Protein AF-A0A060BWS7-F1 (afdb_monomer_lite)

Foldseek 3Di:
DDDDPPDPPVVVVVVVVVVVLQVQLVVLQVVLCVVQNDDPSGDLQAACSLVNLLSLLLSDDVSLVVSLVVLVVHDPVRPPPVDDSVRSNVSSVCNPPD

Organism: NCBI:txid1017339

Sequence (98 aa):
ARRQAGDSGVARRAYRRSLVWAGSAQRIRANVAEAVGSGASADFAQAFGDYALMYLALAGEEDRARAWEEALALPDDVLDDGLTRTYLLAWIAAAGST

Radius of gyration: 18.25 Å; chains: 1; bounding box: 57×26×49 Å

Structure (mmCIF, N/CA/C/O backbone):
data_AF-A0A060BWS7-F1
#
_entry.id   AF-A0A060BWS7-F1
#
loop_
_atom_site.group_PDB
_atom_site.id
_atom_site.type_symbol
_atom_site.label_atom_id
_atom_site.label_alt_id
_atom_site.label_comp_id
_atom_site.label_asym_id
_atom_site.label_entity_id
_atom_site.label_seq_id
_atom_site.pdbx_PDB_ins_code
_atom_site.Cartn_x
_atom_site.Cartn_y
_atom_site.Cartn_z
_atom_site.occupancy
_atom_site.B_iso_or_equiv
_atom_site.auth_seq_id
_atom_site.auth_comp_id
_atom_site.auth_asym_id
_atom_site.auth_atom_id
_atom_site.pdbx_PDB_model_num
ATOM 1 N N . ALA A 1 1 ? -42.585 4.045 37.886 1.00 41.62 1 ALA A N 1
ATOM 2 C CA . AL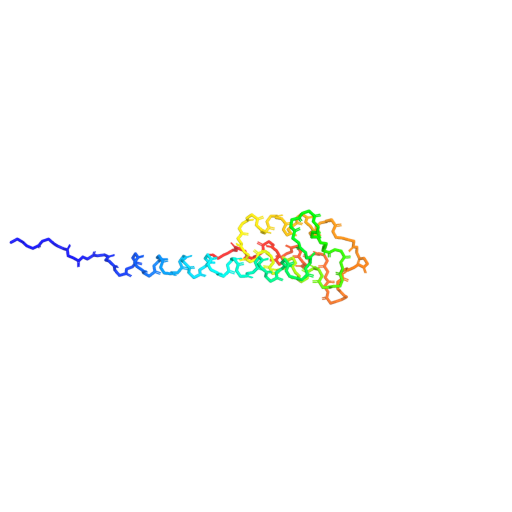A A 1 1 ? -42.251 3.497 36.557 1.00 41.62 1 ALA A CA 1
ATOM 3 C C . ALA A 1 1 ? -40.895 4.044 36.105 1.00 41.62 1 ALA A C 1
ATOM 5 O O . ALA A 1 1 ? -40.814 5.212 35.756 1.00 41.62 1 ALA A O 1
ATOM 6 N N . ARG A 1 2 ? -39.815 3.254 36.177 1.00 42.34 2 ARG A N 1
ATOM 7 C CA . ARG A 1 2 ? -38.511 3.603 35.580 1.00 42.34 2 ARG A CA 1
ATOM 8 C C . ARG A 1 2 ? -38.225 2.581 34.483 1.00 42.34 2 ARG A C 1
ATOM 10 O O . ARG A 1 2 ? -38.033 1.411 34.796 1.00 42.34 2 ARG A O 1
ATOM 17 N N . ARG A 1 3 ? -38.257 3.002 33.215 1.00 47.06 3 ARG A N 1
ATOM 18 C CA . ARG A 1 3 ? -37.772 2.189 32.093 1.00 47.06 3 ARG A CA 1
ATOM 19 C C . ARG A 1 3 ? -36.266 2.421 31.926 1.00 47.06 3 ARG A C 1
ATOM 21 O O . ARG A 1 3 ? -35.812 3.557 31.884 1.00 47.06 3 ARG A O 1
ATOM 28 N N . GLN A 1 4 ? -35.554 1.298 31.921 1.00 46.03 4 GLN A N 1
ATOM 29 C CA . GLN A 1 4 ? -34.210 0.988 31.424 1.00 46.03 4 GLN A CA 1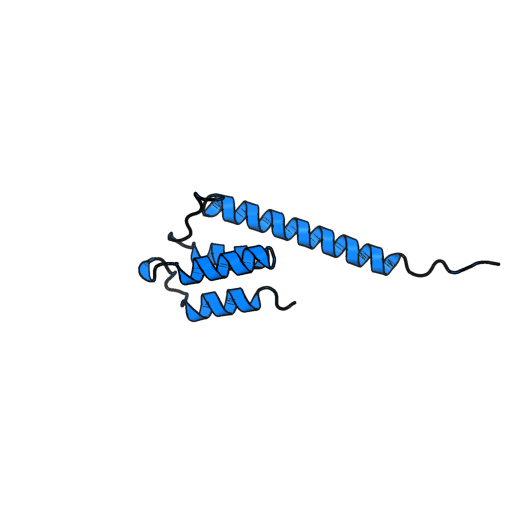
ATOM 30 C C . GLN A 1 4 ? -33.374 2.143 30.834 1.00 46.03 4 GLN A C 1
ATOM 32 O O . GLN A 1 4 ? -33.593 2.584 29.712 1.00 46.03 4 GLN A O 1
ATOM 37 N N . ALA A 1 5 ? -32.312 2.517 31.553 1.00 51.41 5 ALA A N 1
ATOM 38 C CA . ALA A 1 5 ? -31.104 3.103 30.977 1.00 51.41 5 ALA A CA 1
ATOM 39 C C . ALA A 1 5 ? -30.071 1.976 30.827 1.00 51.41 5 ALA A C 1
ATOM 41 O O . ALA A 1 5 ? -29.283 1.726 31.735 1.00 51.41 5 ALA A O 1
ATOM 42 N N . GLY A 1 6 ? -30.118 1.239 29.721 1.00 55.44 6 GLY A N 1
ATOM 43 C CA . GLY A 1 6 ? -29.286 0.051 29.549 1.00 55.44 6 GLY A CA 1
ATOM 44 C C . GLY A 1 6 ? -28.977 -0.236 28.092 1.00 55.44 6 GLY A C 1
ATOM 45 O O . GLY A 1 6 ? -29.493 -1.216 27.591 1.00 55.44 6 GLY A O 1
ATOM 46 N N . ASP A 1 7 ? -28.183 0.626 27.438 1.00 57.31 7 ASP A N 1
ATOM 47 C CA . ASP A 1 7 ? -27.315 0.221 26.302 1.00 57.31 7 ASP A CA 1
ATOM 48 C C . ASP A 1 7 ? -26.299 1.294 25.817 1.00 57.31 7 ASP A C 1
ATOM 50 O O . ASP A 1 7 ? -25.700 1.214 24.747 1.00 57.31 7 ASP A O 1
ATOM 54 N N . SER A 1 8 ? -26.070 2.375 26.570 1.00 65.44 8 SER A N 1
ATOM 55 C CA . SER A 1 8 ? -25.327 3.532 26.030 1.00 65.44 8 SER A CA 1
ATOM 56 C C . SER A 1 8 ? -23.795 3.380 26.023 1.00 65.44 8 SER A C 1
ATOM 58 O O . SER A 1 8 ? -23.093 4.224 25.466 1.00 65.44 8 SER A O 1
ATOM 60 N N . GLY A 1 9 ? -23.244 2.350 26.673 1.00 70.12 9 GLY A N 1
ATOM 61 C CA . GLY A 1 9 ? -21.795 2.148 26.805 1.00 70.12 9 GLY A CA 1
ATOM 62 C C . GLY A 1 9 ? -21.165 1.380 25.641 1.00 70.12 9 GLY A C 1
ATOM 63 O O . GLY A 1 9 ? -20.041 1.685 25.242 1.00 70.12 9 GLY A O 1
ATOM 64 N N . VAL A 1 10 ? -21.884 0.403 25.080 1.00 72.44 10 VAL A N 1
ATOM 65 C CA . VAL A 1 10 ? -21.413 -0.419 23.953 1.00 72.44 10 VAL A CA 1
ATOM 66 C C . VAL A 1 10 ? -21.416 0.407 22.668 1.00 72.44 10 VAL A C 1
ATOM 68 O O . VAL A 1 10 ? -20.373 0.527 22.028 1.00 72.44 10 VAL A O 1
ATOM 71 N N . ALA A 1 11 ? -22.522 1.097 22.375 1.00 73.62 11 ALA A N 1
ATOM 72 C CA . ALA A 1 11 ? -22.633 1.987 21.218 1.00 73.62 11 ALA A CA 1
ATOM 73 C C . ALA A 1 11 ? -21.575 3.110 21.222 1.00 73.62 11 ALA A C 1
ATOM 75 O O . ALA A 1 11 ? -20.941 3.378 20.204 1.00 73.62 11 ALA A O 1
ATOM 76 N N . ARG A 1 12 ? -21.297 3.725 22.385 1.00 72.31 12 ARG A N 1
ATOM 77 C CA . ARG A 1 12 ? -20.253 4.761 22.508 1.00 72.31 12 ARG A CA 1
ATOM 78 C C . ARG A 1 12 ? -18.839 4.225 22.285 1.00 72.31 12 ARG A C 1
ATOM 80 O O . ARG A 1 12 ? -18.005 4.943 21.737 1.00 72.31 12 ARG A O 1
ATOM 87 N N . ARG A 1 13 ? -18.552 2.984 22.692 1.00 76.06 13 ARG A N 1
ATOM 88 C CA . ARG A 1 13 ? -17.258 2.332 22.431 1.00 76.06 13 ARG A CA 1
ATOM 89 C C . ARG A 1 13 ? -17.100 1.946 20.963 1.00 76.06 13 ARG A C 1
ATOM 91 O O . ARG A 1 13 ? -16.038 2.203 20.406 1.00 76.06 13 ARG A O 1
ATOM 98 N N . ALA A 1 14 ? -18.146 1.402 20.342 1.00 71.94 14 ALA A N 1
ATOM 99 C CA . ALA A 1 14 ? -18.156 1.080 18.917 1.00 71.94 14 ALA A CA 1
ATOM 100 C C . ALA A 1 14 ? -17.943 2.336 18.054 1.00 71.94 14 ALA A C 1
ATOM 102 O O . ALA A 1 14 ? -17.058 2.351 17.206 1.00 71.94 14 ALA A O 1
ATOM 103 N N . TYR A 1 15 ? -18.654 3.426 18.356 1.00 69.31 15 TYR A N 1
ATOM 104 C CA . TYR A 1 15 ? -18.504 4.709 17.663 1.00 69.31 15 TYR A CA 1
ATOM 105 C C . TYR A 1 15 ? -17.112 5.339 17.845 1.00 69.31 15 TYR A C 1
ATOM 107 O O . TYR A 1 15 ? -16.505 5.837 16.903 1.00 69.31 15 TYR A O 1
ATOM 115 N N . ARG A 1 16 ? -16.542 5.299 19.056 1.00 70.88 16 ARG A N 1
ATOM 116 C CA . ARG A 1 16 ? -15.162 5.775 19.262 1.00 70.88 16 ARG A CA 1
ATOM 117 C C . ARG A 1 16 ? -14.146 4.921 18.508 1.00 70.88 16 ARG A C 1
ATOM 119 O O . ARG A 1 16 ? -13.195 5.469 17.963 1.00 70.88 16 ARG A O 1
ATOM 126 N N . ARG A 1 17 ? -14.353 3.602 18.446 1.00 69.50 17 ARG A N 1
ATOM 127 C CA . ARG A 1 17 ? -13.505 2.694 17.666 1.00 69.50 17 ARG A CA 1
ATOM 128 C C . ARG A 1 17 ? -13.601 2.996 16.167 1.00 69.50 17 ARG A C 1
ATOM 130 O O . ARG A 1 17 ? -12.563 3.049 15.519 1.00 69.50 17 ARG A O 1
ATOM 137 N N . SER A 1 18 ? -14.797 3.269 15.639 1.00 69.06 18 SER A N 1
ATOM 138 C CA . SER A 1 18 ? -14.966 3.643 14.229 1.00 69.06 18 SER A CA 1
ATOM 139 C C . SER A 1 18 ? -14.317 4.989 13.896 1.00 69.06 18 SER A C 1
ATOM 141 O O . SER A 1 18 ? -13.714 5.119 12.838 1.00 69.06 18 SER A O 1
ATOM 143 N N . LEU A 1 19 ? -14.365 5.973 14.804 1.00 72.38 19 LEU A N 1
ATOM 144 C CA . LEU A 1 19 ? -13.658 7.249 14.625 1.00 72.38 19 LEU A CA 1
ATOM 145 C C . LEU A 1 19 ? -12.133 7.089 14.639 1.00 72.38 19 LEU A C 1
ATOM 147 O O . LEU A 1 19 ? -11.453 7.712 13.829 1.00 72.38 19 LEU A O 1
ATOM 151 N N . VAL A 1 20 ? -11.592 6.252 15.533 1.00 76.06 20 VAL A N 1
ATOM 152 C CA . VAL A 1 20 ? -10.154 5.933 15.547 1.00 76.06 20 VAL A CA 1
ATOM 153 C C . VAL A 1 20 ? -9.749 5.256 14.240 1.00 76.06 20 VAL A C 1
ATOM 155 O O . VAL A 1 20 ? -8.742 5.638 13.660 1.00 76.06 20 VAL A O 1
ATOM 158 N N . TRP A 1 21 ? -10.550 4.310 13.746 1.00 73.25 21 TRP A N 1
ATOM 159 C CA . TRP A 1 21 ? -10.281 3.627 12.480 1.00 73.25 21 TRP A CA 1
ATOM 160 C C . TRP A 1 21 ? -10.307 4.582 11.283 1.00 73.25 21 TRP A C 1
ATOM 162 O O . TRP A 1 21 ? -9.375 4.591 10.484 1.00 73.25 21 TRP A O 1
ATOM 172 N N . ALA A 1 22 ? -11.322 5.448 11.200 1.00 71.31 22 ALA A N 1
ATOM 173 C CA . ALA A 1 22 ? -11.396 6.473 10.163 1.00 71.31 22 ALA A CA 1
ATOM 174 C C . ALA A 1 22 ? -10.176 7.411 10.209 1.00 71.31 22 ALA A C 1
ATOM 176 O O . ALA A 1 22 ? -9.537 7.634 9.181 1.00 71.31 22 ALA A O 1
ATOM 177 N N . GLY A 1 23 ? -9.801 7.878 11.407 1.00 78.88 23 GLY A N 1
ATOM 178 C CA . GLY A 1 23 ? -8.610 8.703 11.620 1.00 78.88 23 GLY A CA 1
ATOM 179 C C . GLY A 1 23 ? -7.307 8.010 11.209 1.00 78.88 23 GLY A C 1
ATOM 180 O O . GLY A 1 23 ? -6.434 8.642 10.613 1.00 78.88 23 GLY A O 1
ATOM 181 N N . SER A 1 24 ? -7.184 6.707 11.475 1.00 87.62 24 SER A N 1
ATOM 182 C CA . SER A 1 24 ? -6.052 5.890 11.028 1.00 87.62 24 SER A CA 1
ATOM 183 C C . SER A 1 24 ? -5.997 5.781 9.505 1.00 87.62 24 SER A C 1
ATOM 185 O O . SER A 1 24 ? -4.939 6.019 8.930 1.00 87.62 24 SER A O 1
ATOM 187 N N . ALA A 1 25 ? -7.124 5.506 8.844 1.00 93.12 25 ALA A N 1
ATOM 188 C CA . ALA A 1 25 ? -7.198 5.422 7.386 1.00 93.12 25 ALA A CA 1
ATOM 189 C C . ALA A 1 25 ? -6.771 6.732 6.707 1.00 93.12 25 ALA A C 1
ATOM 191 O O . ALA A 1 25 ? -5.970 6.731 5.775 1.00 93.12 25 ALA A O 1
ATOM 192 N N . GLN A 1 26 ? -7.250 7.871 7.209 1.00 94.75 26 GLN A N 1
ATOM 193 C CA . GLN A 1 26 ? -6.877 9.184 6.674 1.00 94.75 26 GLN A CA 1
ATOM 194 C C . GLN A 1 26 ? -5.385 9.476 6.848 1.00 94.75 26 GLN A C 1
ATOM 196 O O . GLN A 1 26 ? -4.752 9.996 5.931 1.00 94.75 26 GLN A O 1
ATOM 201 N N . ARG A 1 27 ? -4.808 9.103 7.996 1.00 95.94 27 ARG A N 1
ATOM 202 C CA . ARG A 1 27 ? -3.369 9.243 8.234 1.00 95.94 27 ARG A CA 1
ATOM 203 C C . ARG A 1 27 ? -2.545 8.352 7.305 1.00 95.94 27 ARG A C 1
ATOM 205 O O . ARG A 1 27 ? -1.550 8.820 6.769 1.00 95.94 27 ARG A O 1
ATOM 212 N N . ILE A 1 28 ? -2.966 7.106 7.091 1.00 95.88 28 ILE A N 1
ATOM 213 C CA . ILE A 1 28 ? -2.304 6.191 6.153 1.00 95.88 28 ILE A CA 1
ATOM 214 C C . ILE A 1 28 ? -2.279 6.806 4.753 1.00 95.88 28 ILE A C 1
ATOM 216 O O . ILE A 1 28 ? -1.206 6.923 4.169 1.00 95.88 28 ILE A O 1
ATOM 220 N N . ARG A 1 29 ? -3.427 7.274 4.243 1.00 96.81 29 ARG A N 1
ATOM 221 C CA . ARG A 1 29 ? -3.494 7.912 2.918 1.00 96.81 29 ARG A CA 1
ATOM 222 C C . ARG A 1 29 ? -2.591 9.137 2.812 1.00 96.81 29 ARG A C 1
ATOM 224 O O . ARG A 1 29 ? -1.942 9.304 1.788 1.00 96.81 29 ARG A O 1
ATOM 231 N N . ALA A 1 30 ? -2.542 9.975 3.848 1.00 97.44 30 ALA A N 1
ATOM 232 C CA . ALA A 1 30 ? -1.679 11.153 3.862 1.00 97.44 30 ALA A CA 1
ATOM 233 C C . ALA A 1 30 ? -0.192 10.772 3.786 1.00 97.44 30 ALA A C 1
ATOM 235 O O . ALA A 1 30 ? 0.529 11.320 2.961 1.00 97.44 30 ALA A O 1
ATOM 236 N N . ASN A 1 31 ? 0.238 9.789 4.579 1.00 97.38 31 ASN A N 1
ATOM 237 C CA . ASN A 1 31 ? 1.626 9.328 4.585 1.00 97.38 31 ASN A CA 1
ATOM 238 C C . ASN A 1 31 ? 2.016 8.651 3.262 1.00 97.38 31 ASN A C 1
ATOM 240 O O . ASN A 1 31 ? 3.105 8.880 2.750 1.00 97.38 31 ASN A O 1
ATOM 244 N N . VAL A 1 32 ? 1.125 7.834 2.687 1.00 97.62 32 VAL A N 1
ATOM 245 C CA . VAL A 1 32 ? 1.349 7.235 1.362 1.00 97.62 32 VAL A CA 1
ATOM 246 C C . VAL A 1 32 ? 1.454 8.336 0.309 1.00 97.62 32 VAL A C 1
ATOM 248 O O . VAL A 1 32 ? 2.380 8.323 -0.492 1.00 97.62 32 VAL A O 1
ATOM 251 N N . ALA A 1 33 ? 0.562 9.329 0.341 1.00 97.69 33 ALA A N 1
ATOM 252 C CA . ALA A 1 33 ? 0.603 10.440 -0.601 1.00 97.69 33 ALA A CA 1
ATOM 253 C C . ALA A 1 33 ? 1.876 11.296 -0.480 1.00 97.69 33 ALA A C 1
ATOM 255 O O . ALA A 1 33 ? 2.362 11.809 -1.483 1.00 97.69 33 ALA A O 1
ATOM 256 N N . GLU A 1 34 ? 2.419 11.446 0.729 1.00 97.31 34 GLU A N 1
ATOM 257 C CA . GLU A 1 34 ? 3.714 12.093 0.958 1.00 97.31 34 GLU A CA 1
ATOM 258 C C . GLU A 1 34 ? 4.871 11.287 0.349 1.00 97.31 34 GLU A C 1
ATOM 260 O O . GLU A 1 34 ? 5.779 11.877 -0.231 1.00 97.31 34 GLU A O 1
ATOM 265 N N . ALA A 1 35 ? 4.820 9.954 0.437 1.00 96.31 35 ALA A N 1
ATOM 266 C CA . ALA A 1 35 ? 5.870 9.073 -0.067 1.00 96.31 35 ALA A CA 1
ATOM 267 C C . ALA A 1 35 ? 5.875 8.947 -1.597 1.00 96.31 35 ALA A C 1
ATOM 269 O O . ALA A 1 35 ? 6.935 9.017 -2.212 1.00 96.31 35 ALA A O 1
ATOM 270 N N . VAL A 1 36 ? 4.703 8.756 -2.211 1.00 97.00 36 VAL A N 1
ATOM 271 C CA . VAL A 1 36 ? 4.599 8.410 -3.640 1.00 97.00 36 VAL A CA 1
ATOM 272 C C . VAL A 1 36 ? 3.930 9.478 -4.500 1.00 97.00 36 VAL A C 1
ATOM 274 O O . VAL A 1 36 ? 3.831 9.311 -5.710 1.00 97.00 36 VAL A O 1
ATOM 277 N N . GLY A 1 37 ? 3.454 10.577 -3.914 1.00 96.44 37 GLY A N 1
ATOM 278 C CA . GLY A 1 37 ? 2.602 11.552 -4.595 1.00 96.44 37 GLY A CA 1
ATOM 279 C C . GLY A 1 37 ? 1.108 11.224 -4.480 1.00 96.44 37 GLY A C 1
ATOM 280 O O . GLY A 1 37 ? 0.697 10.224 -3.894 1.00 96.44 37 GLY A O 1
ATOM 281 N N . SER A 1 38 ? 0.249 12.090 -5.027 1.00 92.06 38 SER A N 1
ATOM 282 C CA . SER A 1 38 ? -1.206 12.004 -4.829 1.00 92.06 38 SER A CA 1
ATOM 283 C C . SER A 1 38 ? -1.986 11.927 -6.140 1.00 92.06 38 SER A C 1
ATOM 285 O O . SER A 1 38 ? -1.576 12.469 -7.165 1.00 92.06 38 SER A O 1
ATOM 287 N N . GLY A 1 39 ? -3.149 11.270 -6.105 1.00 87.25 39 GLY A N 1
ATOM 288 C CA . GLY A 1 39 ? -4.024 11.148 -7.272 1.00 87.25 39 GLY A CA 1
ATOM 289 C C . GLY A 1 39 ? -3.302 10.539 -8.477 1.00 87.25 39 GLY A C 1
ATOM 290 O O . GLY A 1 39 ? -2.623 9.528 -8.343 1.00 87.25 39 GLY A O 1
ATOM 291 N N . ALA A 1 40 ? -3.446 11.173 -9.642 1.00 85.00 40 ALA A N 1
ATOM 292 C CA . ALA A 1 40 ? -2.852 10.712 -10.899 1.00 85.00 40 AL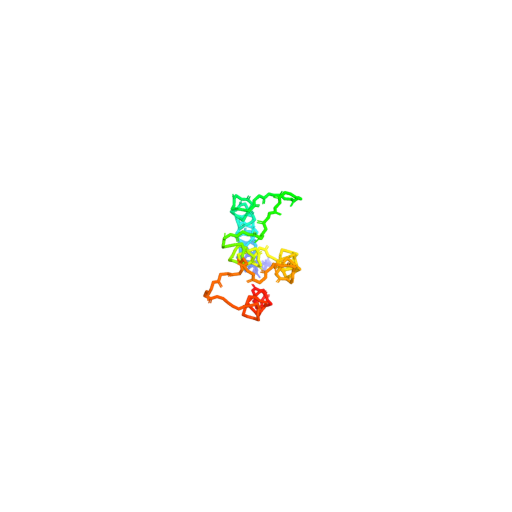A A CA 1
ATOM 293 C C . ALA A 1 40 ? -1.325 10.885 -10.983 1.00 85.00 40 ALA A C 1
ATOM 295 O O . ALA A 1 40 ? -0.716 10.353 -11.903 1.00 85.00 40 ALA A O 1
ATOM 296 N N . SER A 1 41 ? -0.710 11.641 -10.067 1.00 89.31 41 SER A N 1
ATOM 297 C CA . SER A 1 41 ? 0.748 11.787 -10.004 1.00 89.31 41 SER A CA 1
ATOM 298 C C . SER A 1 41 ? 1.392 10.814 -9.017 1.00 89.31 41 SER A C 1
ATOM 300 O O . SER A 1 41 ? 2.576 10.965 -8.732 1.00 89.31 41 SER A O 1
ATOM 302 N N . ALA A 1 42 ? 0.609 9.917 -8.410 1.00 94.19 42 ALA A N 1
ATOM 303 C CA . ALA A 1 42 ? 1.151 8.895 -7.533 1.00 94.19 42 ALA A CA 1
ATOM 304 C C . ALA A 1 42 ? 1.964 7.897 -8.365 1.00 94.19 42 ALA A C 1
ATOM 306 O O . ALA A 1 42 ? 1.455 7.378 -9.355 1.00 94.19 42 ALA A O 1
ATOM 307 N N . ASP A 1 43 ? 3.197 7.634 -7.951 1.00 96.69 43 ASP A N 1
ATOM 308 C CA . ASP A 1 43 ? 4.096 6.701 -8.619 1.00 96.69 43 ASP A CA 1
ATOM 309 C C . ASP A 1 43 ? 4.558 5.629 -7.632 1.00 96.69 43 ASP A C 1
ATOM 311 O O . ASP A 1 43 ? 5.339 5.901 -6.724 1.00 96.69 43 ASP A O 1
ATOM 315 N N . PHE A 1 44 ? 4.061 4.404 -7.783 1.00 97.38 44 PHE A N 1
ATOM 316 C CA . PHE A 1 44 ? 4.507 3.273 -6.969 1.00 97.38 44 PHE A CA 1
ATOM 317 C C . PHE A 1 44 ? 5.698 2.535 -7.588 1.00 97.38 44 PHE A C 1
ATOM 319 O O . PHE A 1 44 ? 6.296 1.708 -6.908 1.00 97.38 44 PHE A O 1
ATOM 326 N N . ALA A 1 45 ? 6.084 2.830 -8.833 1.00 96.00 45 ALA A N 1
ATOM 327 C CA . ALA A 1 45 ? 7.202 2.184 -9.517 1.00 96.00 45 ALA A CA 1
ATOM 328 C C . ALA A 1 45 ? 8.549 2.828 -9.142 1.00 96.00 45 ALA A C 1
ATOM 330 O O . ALA A 1 45 ? 9.355 3.204 -9.991 1.00 96.00 45 ALA A O 1
ATOM 331 N N . GLN A 1 46 ? 8.789 2.948 -7.840 1.00 94.69 46 GLN A N 1
ATOM 332 C CA . GLN A 1 46 ? 9.992 3.524 -7.252 1.00 94.69 46 GLN A CA 1
ATOM 333 C C . GLN A 1 46 ? 10.422 2.723 -6.020 1.00 94.69 46 GLN A C 1
ATOM 335 O O . GLN A 1 46 ? 9.691 1.853 -5.544 1.00 94.69 46 GLN A O 1
ATOM 340 N N . ALA A 1 47 ? 11.601 3.038 -5.481 1.00 92.88 47 ALA A N 1
ATOM 341 C CA . ALA A 1 47 ? 12.119 2.386 -4.282 1.00 92.88 47 ALA A CA 1
ATOM 342 C C . ALA A 1 47 ? 11.086 2.403 -3.140 1.00 92.88 47 ALA A C 1
ATOM 344 O O . ALA A 1 47 ? 10.555 3.458 -2.789 1.00 92.88 47 ALA A O 1
ATOM 345 N N . PHE A 1 48 ? 10.828 1.228 -2.561 1.00 94.25 48 PHE A N 1
ATOM 346 C CA . PHE A 1 48 ? 9.857 0.999 -1.484 1.00 94.25 48 PHE A CA 1
ATOM 347 C C . PHE A 1 48 ? 8.388 1.315 -1.828 1.00 94.25 48 PHE A C 1
ATOM 349 O O . PHE A 1 48 ? 7.546 1.424 -0.928 1.00 94.25 48 PHE A O 1
ATOM 356 N N . GLY A 1 49 ? 8.044 1.457 -3.111 1.00 97.38 49 GLY A N 1
ATOM 357 C CA . GLY A 1 49 ? 6.661 1.664 -3.538 1.00 97.38 49 GLY A CA 1
ATOM 358 C C . GLY A 1 49 ? 5.753 0.471 -3.220 1.00 97.38 49 GLY A C 1
ATOM 359 O O . GLY A 1 49 ? 4.603 0.654 -2.831 1.00 97.38 49 GLY A O 1
ATOM 360 N N . ASP A 1 50 ? 6.282 -0.747 -3.256 1.00 98.06 50 ASP A N 1
ATOM 361 C CA . ASP A 1 50 ? 5.619 -1.968 -2.786 1.00 98.06 50 ASP A CA 1
ATOM 362 C C . ASP A 1 50 ? 5.258 -1.935 -1.292 1.00 98.06 50 ASP A C 1
ATOM 364 O O . ASP A 1 50 ? 4.134 -2.284 -0.918 1.00 98.06 50 ASP A O 1
ATOM 368 N N . TYR A 1 51 ? 6.139 -1.430 -0.429 1.00 97.94 51 TYR A N 1
ATOM 369 C CA . TYR A 1 51 ? 5.796 -1.180 0.973 1.00 97.94 51 TYR A CA 1
ATOM 370 C C . TYR A 1 51 ? 4.702 -0.117 1.098 1.00 97.94 51 TYR A C 1
ATOM 372 O O . TYR A 1 51 ? 3.779 -0.283 1.900 1.00 97.94 51 TYR A O 1
ATOM 380 N N . ALA A 1 52 ? 4.741 0.951 0.295 1.00 98.06 52 ALA A N 1
ATOM 381 C CA . ALA A 1 52 ? 3.672 1.950 0.286 1.00 98.06 52 ALA A CA 1
ATOM 382 C C . ALA A 1 52 ? 2.310 1.332 -0.094 1.00 98.06 52 ALA A C 1
ATOM 384 O O . ALA A 1 52 ? 1.296 1.688 0.510 1.00 98.06 52 ALA A O 1
ATOM 385 N N . LEU A 1 53 ? 2.281 0.352 -1.005 1.00 98.06 53 LEU A N 1
ATOM 386 C CA . LEU A 1 53 ? 1.078 -0.424 -1.336 1.00 98.06 53 LEU A CA 1
ATOM 387 C C . LEU A 1 53 ? 0.596 -1.287 -0.161 1.00 98.06 53 LEU A C 1
ATOM 389 O O . LEU A 1 53 ? -0.600 -1.302 0.141 1.00 98.06 53 LEU A O 1
ATOM 393 N N . MET A 1 54 ? 1.508 -1.948 0.561 1.00 98.06 54 MET A N 1
ATOM 394 C CA . MET A 1 54 ? 1.169 -2.695 1.781 1.00 98.06 54 MET A CA 1
ATOM 395 C C . MET A 1 54 ? 0.549 -1.794 2.859 1.00 98.06 54 MET A C 1
ATOM 397 O O . MET A 1 54 ? -0.385 -2.212 3.545 1.00 98.06 54 MET A O 1
ATOM 401 N N . TYR A 1 55 ? 1.039 -0.558 3.006 1.00 97.06 55 TYR A N 1
ATOM 402 C CA . TYR A 1 55 ? 0.446 0.430 3.909 1.00 97.06 55 TYR A CA 1
ATOM 403 C C . TYR A 1 55 ? -0.911 0.921 3.407 1.00 97.06 55 TYR A C 1
ATOM 405 O O . TYR A 1 55 ? -1.857 0.972 4.192 1.00 97.06 55 TYR A O 1
ATOM 413 N N . LEU A 1 56 ? -1.031 1.246 2.116 1.00 97.31 56 LEU A N 1
ATOM 414 C CA . LEU A 1 56 ? -2.279 1.710 1.510 1.00 97.31 56 LEU A CA 1
ATOM 415 C C . LEU A 1 56 ? -3.419 0.703 1.728 1.00 97.31 56 LEU A C 1
ATOM 417 O O . LEU A 1 56 ? -4.530 1.101 2.073 1.00 97.31 56 LEU A O 1
ATOM 421 N N . ALA A 1 57 ? -3.124 -0.595 1.647 1.00 97.31 57 ALA A N 1
ATOM 422 C CA . ALA A 1 57 ? -4.086 -1.669 1.886 1.00 97.31 57 ALA A CA 1
ATOM 423 C C . ALA A 1 57 ? -4.746 -1.653 3.281 1.00 97.31 57 ALA A C 1
ATOM 425 O O . ALA A 1 57 ? -5.836 -2.199 3.455 1.00 97.31 57 ALA A O 1
ATOM 426 N N . LEU A 1 58 ? -4.129 -1.000 4.272 1.00 95.12 58 LEU A N 1
ATOM 427 C CA . LEU A 1 58 ? -4.676 -0.844 5.625 1.00 95.12 58 LEU A CA 1
ATOM 428 C C . LEU A 1 58 ? -5.667 0.330 5.747 1.00 95.12 58 LEU A C 1
ATOM 430 O O . LEU A 1 58 ? -6.327 0.465 6.779 1.00 95.12 58 LEU A O 1
ATOM 434 N N . ALA A 1 59 ? -5.785 1.195 4.732 1.00 94.69 59 ALA A N 1
ATOM 435 C CA . ALA A 1 59 ? -6.666 2.367 4.770 1.00 94.69 59 ALA A CA 1
ATOM 436 C C . ALA A 1 59 ? -8.151 2.046 4.501 1.00 94.69 59 ALA A C 1
ATOM 438 O O . ALA A 1 59 ? -9.016 2.903 4.705 1.00 94.69 59 ALA A O 1
ATOM 439 N N . GLY A 1 60 ? -8.470 0.810 4.113 1.00 92.38 60 GLY A N 1
ATOM 440 C CA . GLY A 1 60 ? -9.836 0.334 3.907 1.00 92.38 60 GLY A CA 1
ATOM 441 C C . GLY A 1 60 ? -10.002 -0.431 2.598 1.00 92.38 60 GLY A C 1
ATOM 442 O O . GLY A 1 60 ? -9.051 -0.617 1.850 1.00 92.38 60 GLY A O 1
ATOM 443 N N . GLU A 1 61 ? -11.228 -0.881 2.329 1.00 94.00 61 GLU A N 1
ATOM 444 C CA . GLU A 1 61 ? -11.543 -1.752 1.186 1.00 94.00 61 GLU A CA 1
ATOM 445 C C . GLU A 1 61 ? -11.156 -1.136 -0.166 1.00 94.00 61 GLU A C 1
ATOM 447 O O . GLU A 1 61 ? -10.497 -1.782 -0.974 1.00 94.00 61 GLU A O 1
ATOM 452 N N . GLU A 1 62 ? -11.523 0.128 -0.396 1.00 94.62 62 GLU A N 1
ATOM 453 C CA . GLU A 1 62 ? -11.243 0.830 -1.656 1.00 94.62 62 GLU A CA 1
ATOM 454 C C . GLU A 1 62 ? -9.738 1.011 -1.883 1.00 94.62 62 GLU A C 1
ATOM 456 O O . GLU A 1 62 ? -9.229 0.751 -2.973 1.00 94.62 62 GLU A O 1
ATOM 461 N N . ASP A 1 63 ? -9.008 1.407 -0.840 1.00 96.12 63 ASP A N 1
ATOM 462 C CA . ASP A 1 63 ? -7.558 1.579 -0.910 1.00 96.12 63 ASP A CA 1
ATOM 463 C C . ASP A 1 63 ? -6.835 0.238 -1.072 1.00 96.12 63 ASP A C 1
ATOM 465 O O . ASP A 1 63 ? -5.824 0.168 -1.762 1.00 96.12 63 ASP A O 1
ATOM 469 N 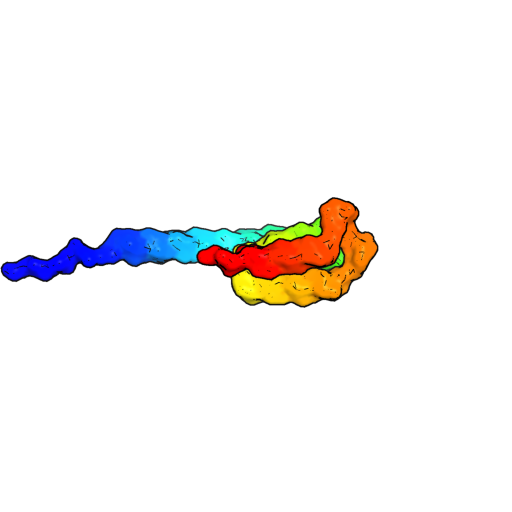N . ARG A 1 64 ? -7.371 -0.842 -0.495 1.00 97.19 64 ARG A N 1
ATOM 470 C CA . ARG A 1 64 ? -6.862 -2.204 -0.682 1.00 97.19 64 ARG A CA 1
ATOM 471 C C . ARG A 1 64 ? -7.065 -2.701 -2.105 1.00 97.19 64 ARG A C 1
ATOM 473 O O . ARG A 1 64 ? -6.142 -3.281 -2.666 1.00 97.19 64 ARG A O 1
ATOM 480 N N . ALA A 1 65 ? -8.228 -2.444 -2.700 1.00 97.38 65 ALA A N 1
ATOM 481 C CA . ALA A 1 65 ? -8.476 -2.747 -4.106 1.00 97.38 65 ALA A CA 1
ATOM 482 C C . ALA A 1 65 ? -7.531 -1.951 -5.018 1.00 97.38 65 ALA A C 1
ATOM 484 O O . ALA A 1 65 ? -6.925 -2.520 -5.919 1.00 97.38 65 ALA A O 1
ATOM 485 N N . ARG A 1 66 ? -7.321 -0.659 -4.736 1.00 96.81 66 ARG A N 1
ATOM 486 C CA . ARG A 1 66 ? -6.316 0.135 -5.451 1.00 96.81 66 ARG A CA 1
ATOM 487 C C . ARG A 1 66 ? -4.913 -0.448 -5.281 1.00 96.81 66 ARG A C 1
ATOM 489 O O . ARG A 1 66 ? -4.216 -0.627 -6.270 1.00 96.81 66 ARG A O 1
ATOM 496 N N . ALA A 1 67 ? -4.508 -0.759 -4.050 1.00 97.81 67 ALA A N 1
ATOM 497 C CA . ALA A 1 67 ? -3.190 -1.314 -3.773 1.00 97.81 67 ALA A CA 1
ATOM 498 C C . ALA A 1 67 ? -2.954 -2.628 -4.527 1.00 97.81 67 ALA A C 1
ATOM 500 O O . ALA A 1 67 ? -1.853 -2.867 -5.011 1.00 97.81 67 ALA A O 1
ATOM 501 N N . TRP A 1 68 ? -3.992 -3.458 -4.649 1.00 98.38 68 TRP A N 1
ATOM 502 C CA . TRP A 1 68 ? -3.959 -4.694 -5.422 1.00 98.38 68 TRP A CA 1
ATOM 503 C C . TRP A 1 68 ? -3.691 -4.449 -6.911 1.00 98.38 68 TRP A C 1
ATOM 505 O O . TRP A 1 68 ? -2.784 -5.062 -7.468 1.00 98.38 68 TRP A O 1
ATOM 515 N N . GLU A 1 69 ? -4.435 -3.542 -7.547 1.00 98.19 69 GLU A N 1
ATOM 516 C CA . GLU A 1 69 ? -4.250 -3.223 -8.971 1.00 98.19 69 GLU A CA 1
ATOM 517 C C . GLU A 1 69 ? -2.854 -2.647 -9.252 1.00 98.19 69 GLU A C 1
ATOM 519 O O . GLU A 1 69 ? -2.163 -3.089 -10.170 1.00 98.19 69 GLU A O 1
ATOM 524 N N . GLU A 1 70 ? -2.389 -1.722 -8.412 1.00 97.94 70 GLU A N 1
ATOM 525 C CA . GLU A 1 70 ? -1.041 -1.150 -8.516 1.00 97.94 70 GLU A CA 1
ATOM 526 C C . GLU A 1 70 ? 0.038 -2.229 -8.297 1.00 97.94 70 GLU A C 1
ATOM 528 O O . GLU A 1 70 ? 1.029 -2.283 -9.023 1.00 97.94 70 GLU A O 1
ATOM 533 N N . ALA A 1 71 ? -0.173 -3.158 -7.356 1.00 97.94 71 ALA A N 1
ATOM 534 C CA . ALA A 1 71 ? 0.731 -4.282 -7.114 1.00 97.94 71 ALA A CA 1
ATOM 535 C C . ALA A 1 71 ? 0.750 -5.299 -8.263 1.00 97.94 71 ALA A C 1
ATOM 537 O O . ALA A 1 71 ? 1.728 -6.029 -8.403 1.00 97.94 71 ALA A O 1
ATOM 538 N N . LEU A 1 72 ? -0.296 -5.386 -9.088 1.00 97.94 72 LEU A N 1
ATOM 539 C CA . LEU A 1 72 ? -0.276 -6.181 -10.319 1.00 97.94 72 LEU A CA 1
ATOM 540 C C . LEU A 1 72 ? 0.478 -5.464 -11.444 1.00 97.94 72 LEU A C 1
ATOM 542 O O . LEU A 1 72 ? 1.152 -6.126 -12.231 1.00 97.94 72 LEU A O 1
ATOM 546 N N . ALA A 1 73 ? 0.379 -4.136 -11.507 1.00 96.31 73 ALA A N 1
ATOM 547 C CA . ALA A 1 73 ? 1.012 -3.309 -12.533 1.00 96.31 73 ALA A CA 1
ATOM 548 C C . ALA A 1 73 ? 2.492 -2.986 -12.258 1.00 96.31 73 ALA A C 1
ATOM 550 O O . ALA A 1 73 ? 3.211 -2.601 -13.181 1.00 96.31 73 ALA A O 1
ATOM 551 N N . LEU A 1 74 ? 2.948 -3.134 -11.010 1.00 95.94 74 LEU A N 1
ATOM 552 C CA . LEU A 1 74 ? 4.312 -2.808 -10.598 1.00 95.94 74 LEU A CA 1
ATOM 553 C C . LEU A 1 74 ? 5.343 -3.597 -11.431 1.00 95.94 74 LEU A C 1
ATOM 555 O O . LEU A 1 74 ? 5.197 -4.814 -11.519 1.00 95.94 74 LEU A O 1
ATOM 559 N N . PRO A 1 75 ? 6.385 -2.981 -12.008 1.00 94.88 75 PRO A N 1
ATOM 560 C CA . PRO A 1 75 ? 7.479 -3.709 -12.656 1.00 94.88 75 PRO A CA 1
ATOM 561 C C . PRO A 1 75 ? 8.230 -4.644 -11.686 1.00 94.88 75 PRO A C 1
ATOM 563 O O . PRO A 1 75 ? 8.262 -4.402 -10.483 1.00 94.88 75 PRO A O 1
ATOM 566 N N . ASP A 1 76 ? 8.813 -5.742 -12.177 1.00 91.62 76 ASP A N 1
ATOM 567 C CA . ASP A 1 76 ? 9.558 -6.686 -11.318 1.00 91.62 76 ASP A CA 1
ATOM 568 C C . ASP A 1 76 ? 10.910 -6.119 -10.843 1.00 91.62 76 ASP A C 1
ATOM 570 O O . ASP A 1 76 ? 11.400 -6.511 -9.791 1.00 91.62 76 ASP A O 1
ATOM 574 N N . ASP A 1 77 ? 11.515 -5.203 -11.601 1.00 91.94 77 ASP A N 1
ATOM 575 C CA . ASP A 1 77 ? 12.829 -4.606 -11.326 1.00 91.94 77 ASP A CA 1
ATOM 576 C C . ASP A 1 77 ? 12.805 -3.497 -10.264 1.00 91.94 77 ASP A C 1
ATOM 578 O O . ASP A 1 77 ? 13.859 -3.114 -9.759 1.00 91.94 77 ASP A O 1
ATOM 582 N N . VAL A 1 78 ? 11.616 -2.999 -9.914 1.00 94.31 78 VAL A N 1
ATOM 583 C CA . VAL A 1 78 ? 11.419 -2.012 -8.837 1.00 94.31 78 VAL A CA 1
ATOM 584 C C . VAL A 1 78 ? 10.917 -2.637 -7.536 1.00 94.31 78 VAL A C 1
ATOM 586 O O . VAL A 1 78 ? 10.831 -1.943 -6.525 1.00 94.31 78 VAL A O 1
ATOM 589 N N . LEU A 1 79 ? 10.562 -3.924 -7.561 1.00 95.50 79 LEU A N 1
ATOM 590 C CA . LEU A 1 79 ? 10.138 -4.660 -6.377 1.00 95.50 79 LEU A CA 1
ATOM 591 C C . LEU A 1 79 ? 11.348 -4.839 -5.450 1.00 95.50 79 LEU A C 1
ATOM 593 O O . LEU A 1 79 ? 12.433 -5.208 -5.904 1.00 95.50 79 LEU A O 1
ATOM 597 N N . ASP A 1 80 ? 11.170 -4.547 -4.165 1.00 96.12 80 ASP A N 1
ATOM 598 C CA . ASP A 1 80 ? 12.221 -4.668 -3.160 1.00 96.12 80 ASP A CA 1
ATOM 599 C C . ASP A 1 80 ? 12.748 -6.107 -3.109 1.00 96.12 80 ASP A C 1
ATOM 601 O O . ASP A 1 80 ? 11.980 -7.070 -3.128 1.00 96.12 80 ASP A O 1
ATOM 605 N N . ASP A 1 81 ? 14.067 -6.279 -3.026 1.00 94.62 81 ASP A N 1
ATOM 606 C CA . ASP A 1 81 ? 14.703 -7.599 -3.120 1.00 94.62 81 ASP A CA 1
ATOM 607 C C . ASP A 1 81 ? 14.383 -8.527 -1.930 1.00 94.62 81 ASP A C 1
ATOM 609 O O . ASP A 1 81 ? 14.573 -9.745 -2.013 1.00 94.62 81 ASP A O 1
ATOM 613 N N . GLY A 1 82 ? 13.839 -7.970 -0.843 1.00 94.56 82 GLY A N 1
ATOM 614 C CA . GLY A 1 82 ? 13.291 -8.703 0.292 1.00 94.56 82 GLY A CA 1
ATOM 615 C C . GLY A 1 82 ? 11.865 -9.224 0.086 1.00 94.56 82 GLY A C 1
ATOM 616 O O . GLY A 1 82 ? 11.367 -9.979 0.928 1.00 94.56 82 GLY A O 1
ATOM 617 N N . LEU A 1 83 ? 11.193 -8.851 -1.005 1.00 95.62 83 LEU A N 1
ATOM 618 C CA . LEU A 1 83 ? 9.810 -9.209 -1.290 1.00 95.62 83 LEU A CA 1
ATOM 619 C C . LEU A 1 83 ? 9.688 -10.098 -2.533 1.00 95.62 83 LEU A C 1
ATOM 621 O O . LEU A 1 83 ? 10.573 -10.242 -3.369 1.00 95.62 83 LEU A O 1
ATOM 625 N N . THR A 1 84 ? 8.527 -10.737 -2.649 1.00 97.06 84 THR A N 1
ATOM 626 C CA . THR A 1 84 ? 8.076 -11.352 -3.900 1.00 97.06 84 THR A CA 1
ATOM 627 C C . THR A 1 84 ? 6.697 -10.805 -4.221 1.00 97.06 84 THR A C 1
ATOM 629 O O . THR A 1 84 ? 5.920 -10.517 -3.305 1.00 97.06 84 THR A O 1
ATOM 632 N N . ARG A 1 85 ? 6.334 -10.733 -5.506 1.00 97.31 85 ARG A N 1
ATOM 633 C CA . ARG A 1 85 ? 4.982 -10.319 -5.916 1.00 97.31 85 ARG A CA 1
ATOM 634 C C . ARG A 1 85 ? 3.892 -11.175 -5.272 1.00 97.31 85 ARG A C 1
ATOM 636 O O . ARG A 1 85 ? 2.880 -10.652 -4.818 1.00 97.31 85 ARG A O 1
ATOM 643 N N . THR A 1 86 ? 4.124 -12.483 -5.165 1.00 98.19 86 THR A N 1
ATOM 644 C CA . THR A 1 86 ? 3.211 -13.406 -4.477 1.00 98.19 86 THR A CA 1
ATOM 645 C C . THR A 1 86 ? 2.999 -13.008 -3.019 1.00 98.19 86 THR A C 1
ATOM 647 O O . THR A 1 86 ? 1.862 -12.987 -2.554 1.00 98.19 86 THR A O 1
ATOM 650 N N . TYR A 1 87 ? 4.072 -12.672 -2.298 1.00 98.19 87 TYR A N 1
ATOM 651 C CA . TYR A 1 87 ? 3.968 -12.229 -0.911 1.00 98.19 87 TYR A CA 1
ATOM 652 C C . TYR A 1 87 ? 3.255 -10.876 -0.794 1.00 98.19 87 TYR A C 1
ATOM 654 O O . TYR A 1 87 ? 2.360 -10.744 0.037 1.00 98.19 87 TYR A O 1
ATOM 662 N N . LEU A 1 88 ? 3.592 -9.907 -1.652 1.00 98.44 88 LEU A N 1
ATOM 663 C CA . LEU A 1 88 ? 2.941 -8.594 -1.693 1.00 98.44 88 LEU A CA 1
ATOM 664 C C . LEU A 1 88 ? 1.421 -8.729 -1.876 1.00 98.44 88 LEU A C 1
ATOM 666 O O . LEU A 1 88 ? 0.648 -8.197 -1.081 1.00 98.44 88 LEU A O 1
ATOM 670 N N . LEU A 1 89 ? 0.987 -9.501 -2.875 1.00 98.38 89 LEU A N 1
ATOM 671 C CA . LEU A 1 89 ? -0.434 -9.737 -3.139 1.00 98.38 89 LEU A CA 1
ATOM 672 C C . LEU A 1 89 ? -1.114 -10.480 -1.981 1.00 98.38 89 LEU A C 1
ATOM 674 O O . LEU A 1 89 ? -2.212 -10.105 -1.570 1.0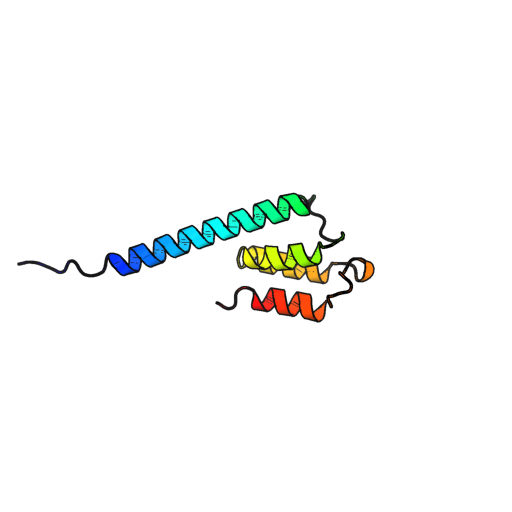0 98.38 89 LEU A O 1
ATOM 678 N N . ALA A 1 90 ? -0.464 -11.499 -1.408 1.00 98.31 90 ALA A N 1
ATOM 679 C CA . ALA A 1 90 ? -1.003 -12.224 -0.258 1.00 98.31 90 ALA A CA 1
ATOM 680 C C . ALA A 1 90 ? -1.177 -11.313 0.969 1.00 98.31 90 ALA A C 1
ATOM 682 O O . ALA A 1 90 ? -2.195 -11.392 1.659 1.00 98.31 90 ALA A O 1
ATOM 683 N N . TRP A 1 91 ? -0.218 -10.418 1.216 1.00 98.00 91 TRP A N 1
ATOM 684 C CA . TRP A 1 91 ? -0.309 -9.426 2.280 1.00 98.00 91 TRP A CA 1
ATOM 685 C C . TRP A 1 91 ? -1.472 -8.458 2.057 1.00 98.00 91 TRP A C 1
ATOM 687 O O . TRP A 1 91 ? -2.293 -8.267 2.956 1.00 98.00 91 TRP A O 1
ATOM 697 N N . ILE A 1 92 ? -1.580 -7.891 0.849 1.00 98.06 92 ILE A N 1
ATOM 698 C CA . ILE A 1 92 ? -2.669 -6.977 0.482 1.00 98.06 92 ILE A CA 1
ATOM 699 C C . ILE A 1 92 ? -4.022 -7.668 0.663 1.00 98.06 92 ILE A C 1
ATOM 701 O O . ILE A 1 92 ? -4.911 -7.080 1.268 1.00 98.06 92 ILE A O 1
ATOM 705 N N . ALA A 1 93 ? -4.181 -8.922 0.230 1.00 96.75 93 ALA A N 1
ATOM 706 C CA . ALA A 1 93 ? -5.421 -9.674 0.432 1.00 96.75 93 ALA A CA 1
ATOM 707 C C . ALA A 1 93 ? -5.770 -9.863 1.921 1.00 96.75 93 ALA A C 1
ATOM 709 O O . ALA A 1 93 ? -6.933 -9.750 2.308 1.00 96.75 93 ALA A O 1
ATOM 710 N N . ALA A 1 94 ? -4.771 -10.115 2.771 1.00 96.38 94 ALA A N 1
ATOM 711 C CA . ALA A 1 94 ? -4.977 -10.331 4.201 1.00 96.38 94 ALA A CA 1
ATOM 712 C C . ALA A 1 94 ? -5.305 -9.042 4.981 1.00 96.38 94 ALA A C 1
ATOM 714 O O . ALA A 1 94 ? -5.977 -9.116 6.013 1.00 96.38 94 ALA A O 1
ATOM 715 N N . ALA A 1 95 ? -4.883 -7.871 4.488 1.00 91.94 95 ALA A N 1
ATOM 716 C CA . ALA A 1 95 ? -4.877 -6.591 5.206 1.00 91.94 95 ALA A CA 1
ATOM 717 C C . ALA A 1 95 ? -6.242 -6.092 5.732 1.00 91.94 95 ALA A C 1
ATOM 719 O O . ALA A 1 95 ? -6.268 -5.215 6.593 1.00 91.94 95 ALA A O 1
ATOM 720 N N . GLY A 1 96 ? -7.374 -6.643 5.277 1.00 71.31 96 GLY A N 1
ATOM 721 C CA . GLY A 1 96 ? -8.700 -6.321 5.829 1.00 71.31 96 GLY A CA 1
ATOM 722 C C . GLY A 1 96 ? -9.540 -7.520 6.254 1.00 71.31 96 GLY A C 1
ATOM 723 O O . GLY A 1 96 ? -10.763 -7.443 6.228 1.00 71.31 96 GLY A O 1
ATOM 724 N N . SER A 1 97 ? -8.897 -8.617 6.661 1.00 62.38 97 SER A N 1
ATOM 725 C CA . SER A 1 97 ? -9.572 -9.826 7.165 1.00 62.38 97 SER A CA 1
ATOM 726 C C . SER A 1 97 ? -9.964 -9.759 8.656 1.00 62.38 97 SER A C 1
ATOM 728 O O . SER A 1 97 ? -10.071 -10.798 9.306 1.00 62.38 97 SER A O 1
ATOM 730 N N . THR A 1 98 ? -10.157 -8.567 9.229 1.00 50.69 98 THR A N 1
ATOM 731 C CA . THR A 1 98 ? -10.492 -8.363 10.657 1.00 50.69 98 THR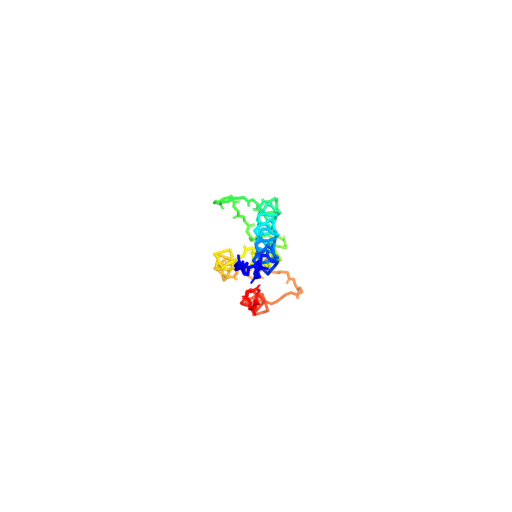 A CA 1
ATOM 732 C C . THR A 1 98 ? -11.774 -7.577 10.832 1.00 50.69 98 THR A C 1
ATOM 734 O O . THR A 1 98 ? -12.595 -7.978 11.686 1.00 50.69 98 THR A O 1
#

Secondary structure (DSSP, 8-state):
------SHHHHHHHHHHHHHHHHHHHHHHHHHHHHH-SGGG---SSTTHHHHHHHHGGG-HHHHHHHHHHHHHS-GGGS-TT--HHHHHHHHHHTT--

pLDDT: mean 87.48, std 15.13, range [41.62, 98.44]